Protein AF-A0A7W0YH14-F1 (afdb_monomer)

pLDDT: mean 93.78, std 8.47, range [55.22, 98.44]

Solvent-accessible surface area (backbone atoms only — not comparable to full-atom values): 4099 Å² total; per-residue (Å²): 115,86,65,56,71,35,70,93,79,69,37,62,51,57,66,69,59,50,54,50,53,57,59,70,47,66,87,58,92,61,41,59,40,82,52,99,51,95,85,47,58,41,82,61,55,28,57,61,46,47,53,58,33,48,53,53,50,29,47,70,76,71,58,54,84,129

Secondary structure (DSSP, 8-state):
---EEETTTTEEPPHHHHHHHHHHHTTS--S-EE-SSTT-EE-S-HHHHHHHHHHHHHHHTT----

Mean predicted aligned error: 3.5 Å

Foldseek 3Di:
DFAAPDPVVRHHDDLVSLVVVLVVCVVDDDAKDDDPDPPPIRNGDPNVVSVVNSQVVCVVVVNDDD

Structure (mmCIF, N/CA/C/O backbone):
data_AF-A0A7W0YH14-F1
#
_entry.id   AF-A0A7W0YH14-F1
#
loop_
_atom_site.group_PDB
_atom_site.id
_atom_site.type_symbol
_atom_site.label_atom_id
_atom_site.label_alt_id
_atom_site.label_comp_id
_atom_site.label_asym_id
_atom_site.label_entity_id
_atom_site.label_seq_id
_atom_site.pdbx_PDB_ins_code
_atom_site.Cartn_x
_atom_site.Cartn_y
_atom_site.Cartn_z
_atom_site.occupancy
_atom_site.B_iso_or_equiv
_atom_site.auth_seq_id
_atom_site.auth_comp_id
_atom_site.auth_asym_id
_atom_site.auth_atom_id
_atom_site.pdbx_PDB_model_num
ATOM 1 N N . VAL A 1 1 ? 6.325 -3.726 -0.720 1.00 93.00 1 VAL A N 1
ATOM 2 C CA . VAL A 1 1 ? 5.234 -2.722 -0.647 1.00 93.00 1 VAL A CA 1
ATOM 3 C C . VAL A 1 1 ? 4.911 -2.420 0.809 1.00 93.00 1 VAL A C 1
ATOM 5 O O . VAL A 1 1 ? 4.810 -3.371 1.586 1.00 93.00 1 VAL A O 1
ATOM 8 N N . SER A 1 2 ? 4.770 -1.143 1.166 1.00 94.88 2 SER A N 1
ATOM 9 C CA . SER A 1 2 ? 4.576 -0.665 2.545 1.00 94.88 2 SER A CA 1
ATOM 10 C C . SER A 1 2 ? 3.398 0.309 2.621 1.00 94.88 2 SER A C 1
ATOM 12 O O . SER A 1 2 ? 3.186 1.072 1.684 1.00 94.88 2 SER A O 1
ATOM 14 N N . PHE A 1 3 ? 2.668 0.313 3.740 1.00 97.06 3 PHE A N 1
ATOM 15 C CA . PHE A 1 3 ? 1.495 1.168 3.966 1.00 97.06 3 PHE A CA 1
ATOM 16 C C . PHE A 1 3 ? 1.751 2.120 5.138 1.00 97.06 3 PHE A C 1
ATOM 18 O O . PHE A 1 3 ? 1.463 1.791 6.289 1.00 97.06 3 PHE A O 1
ATOM 25 N N . MET A 1 4 ? 2.333 3.289 4.858 1.00 96.00 4 MET A N 1
ATOM 26 C CA . MET A 1 4 ? 2.875 4.181 5.890 1.00 96.00 4 MET A CA 1
ATOM 27 C C . MET A 1 4 ? 2.231 5.560 5.846 1.00 96.00 4 MET A C 1
ATOM 29 O O . MET A 1 4 ? 2.219 6.205 4.802 1.00 96.00 4 MET A O 1
ATOM 33 N N . ARG A 1 5 ? 1.783 6.052 7.005 1.00 96.44 5 ARG A N 1
ATOM 34 C CA . ARG A 1 5 ? 1.474 7.475 7.197 1.00 96.44 5 ARG A CA 1
ATOM 35 C C . ARG A 1 5 ? 2.758 8.292 7.350 1.00 96.44 5 ARG A C 1
ATOM 37 O O . ARG A 1 5 ? 2.831 9.425 6.891 1.00 96.44 5 ARG A O 1
ATOM 44 N N . SER A 1 6 ? 3.766 7.717 8.011 1.00 95.62 6 SER A N 1
ATOM 45 C CA . SER A 1 6 ? 5.098 8.305 8.164 1.00 95.62 6 SER A CA 1
ATOM 46 C C . SER A 1 6 ? 6.149 7.227 7.938 1.00 95.62 6 SER A C 1
ATOM 48 O O . SER A 1 6 ? 6.379 6.388 8.806 1.00 95.62 6 SER A O 1
ATOM 50 N N . TYR A 1 7 ? 6.779 7.241 6.763 1.00 92.00 7 TYR A N 1
ATOM 51 C CA . TYR A 1 7 ? 7.860 6.311 6.437 1.00 92.00 7 TYR A CA 1
ATOM 52 C C . TYR A 1 7 ? 9.094 6.493 7.345 1.00 92.00 7 TYR A C 1
ATOM 54 O O . TYR A 1 7 ? 9.558 5.489 7.876 1.00 92.00 7 TYR A O 1
ATOM 62 N N . PRO A 1 8 ? 9.573 7.723 7.645 1.00 94.56 8 PRO A N 1
ATOM 63 C CA . PRO A 1 8 ? 10.751 7.901 8.503 1.00 94.56 8 PRO A CA 1
ATOM 64 C C . PRO A 1 8 ? 10.572 7.391 9.938 1.00 94.56 8 PRO A C 1
ATOM 66 O O . PRO A 1 8 ? 11.509 6.854 10.515 1.00 94.56 8 PRO A O 1
ATOM 69 N N . ASN A 1 9 ? 9.371 7.533 10.509 1.00 96.00 9 ASN A N 1
ATOM 70 C CA . ASN A 1 9 ? 9.074 7.098 11.882 1.00 96.00 9 ASN A CA 1
ATOM 71 C C . ASN A 1 9 ? 8.429 5.711 11.953 1.00 96.00 9 ASN A C 1
ATOM 73 O O . ASN A 1 9 ? 7.981 5.287 13.013 1.00 96.00 9 ASN A O 1
ATOM 77 N N . LEU A 1 10 ? 8.325 5.029 10.815 1.00 92.31 10 LEU A N 1
ATOM 78 C CA . LEU A 1 10 ? 7.700 3.723 10.693 1.00 92.31 10 LEU A CA 1
ATOM 79 C C . LEU A 1 10 ? 6.254 3.641 11.238 1.00 92.31 10 LEU A C 1
ATOM 81 O O . LEU A 1 10 ? 5.835 2.612 11.762 1.00 92.31 10 LEU A O 1
ATOM 85 N N . ILE A 1 11 ? 5.459 4.702 11.057 1.00 95.62 11 ILE A N 1
ATOM 86 C CA . ILE A 1 11 ? 4.051 4.741 11.487 1.00 95.62 11 ILE A CA 1
ATOM 87 C C . ILE A 1 11 ? 3.143 4.244 10.347 1.00 95.62 11 ILE A C 1
ATOM 89 O O . ILE A 1 11 ? 3.121 4.879 9.280 1.00 95.62 11 ILE A O 1
ATOM 93 N N . PRO A 1 12 ? 2.370 3.156 10.545 1.00 96.25 12 PRO A N 1
ATOM 94 C CA . PRO A 1 12 ? 1.496 2.603 9.517 1.00 96.25 12 PRO A CA 1
ATOM 95 C C . PRO A 1 12 ? 0.252 3.466 9.264 1.00 96.25 12 PRO A C 1
ATOM 97 O O . PRO A 1 12 ? -0.108 4.341 10.054 1.00 96.25 12 PRO A O 1
ATOM 100 N N . LEU A 1 13 ? -0.408 3.216 8.134 1.00 97.94 13 LEU A N 1
ATOM 101 C CA . LEU A 1 13 ? -1.761 3.712 7.865 1.00 97.94 13 LEU A CA 1
ATOM 102 C C . LEU A 1 13 ? -2.809 2.987 8.742 1.00 97.94 13 LEU A C 1
ATOM 104 O O . LEU A 1 13 ? -2.566 1.850 9.156 1.00 97.94 13 LEU A O 1
ATOM 108 N N . PRO A 1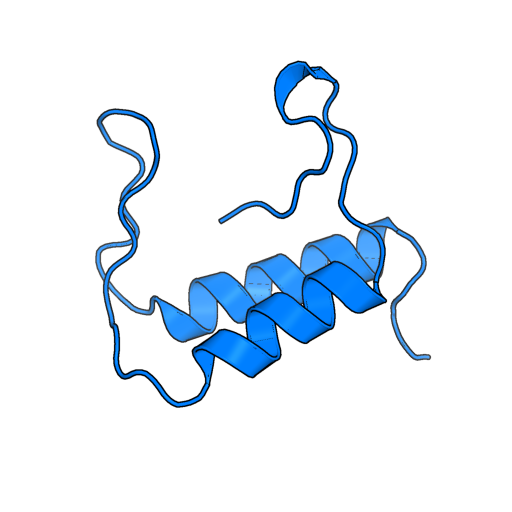 14 ? -3.976 3.608 9.019 1.00 96.44 14 PRO A N 1
ATOM 109 C CA . PRO A 1 14 ? -5.106 2.920 9.648 1.00 96.44 14 PRO A CA 1
ATOM 110 C C . PRO A 1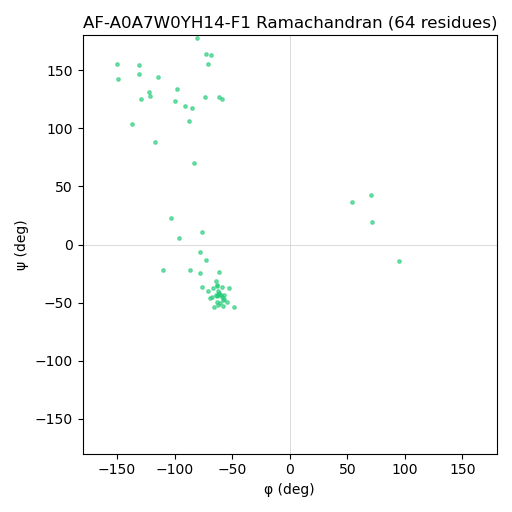 14 ? -5.726 1.881 8.699 1.00 96.44 14 PRO A C 1
ATOM 112 O O . PRO A 1 14 ? -5.508 1.936 7.484 1.00 96.44 14 PRO A O 1
ATOM 115 N N . ARG A 1 15 ? -6.526 0.956 9.251 1.00 96.44 15 ARG A N 1
ATOM 116 C CA . ARG A 1 15 ? -7.168 -0.144 8.508 1.00 96.44 15 ARG A CA 1
ATOM 117 C C . ARG A 1 15 ? -7.859 0.348 7.242 1.00 96.44 15 ARG A C 1
ATOM 119 O O . ARG A 1 15 ? -7.602 -0.181 6.168 1.00 96.44 15 ARG A O 1
ATOM 126 N N . GLU A 1 16 ? -8.735 1.335 7.380 1.00 97.19 16 GLU A N 1
ATOM 127 C CA . GLU A 1 16 ? -9.656 1.763 6.326 1.00 97.19 16 GLU A CA 1
ATOM 128 C C . GLU A 1 16 ? -8.884 2.311 5.122 1.00 97.19 16 GLU A C 1
ATOM 130 O O . GLU A 1 16 ? -9.256 2.084 3.974 1.00 97.19 16 GLU A O 1
ATOM 135 N N . ALA A 1 17 ? -7.758 2.981 5.381 1.00 98.12 17 ALA A N 1
ATOM 136 C CA . ALA A 1 17 ? -6.872 3.470 4.335 1.00 98.12 17 ALA A CA 1
ATOM 137 C C . ALA A 1 17 ? -6.119 2.326 3.638 1.00 98.12 17 ALA A C 1
ATOM 139 O O . ALA A 1 17 ? -5.973 2.356 2.419 1.00 98.12 17 ALA A O 1
ATOM 140 N N . ILE A 1 18 ? -5.658 1.314 4.384 1.00 97.88 18 ILE A N 1
ATOM 141 C CA . ILE A 1 18 ? -5.012 0.128 3.797 1.00 97.88 18 ILE A CA 1
ATOM 142 C C . ILE A 1 18 ? -6.004 -0.614 2.894 1.00 97.88 18 ILE A C 1
ATOM 144 O O . ILE A 1 18 ? -5.694 -0.871 1.733 1.00 97.88 18 ILE A O 1
ATOM 148 N N . GLU A 1 19 ? -7.196 -0.921 3.410 1.00 97.44 19 GLU A N 1
ATOM 149 C CA . GLU A 1 19 ? -8.249 -1.634 2.678 1.00 97.44 19 GLU A CA 1
ATOM 150 C C . GLU A 1 19 ? -8.706 -0.839 1.446 1.00 97.44 19 GLU A C 1
ATOM 152 O O . GLU A 1 19 ? -8.812 -1.405 0.360 1.00 97.44 19 GLU A O 1
ATOM 157 N N . GLY A 1 20 ? -8.878 0.481 1.573 1.00 98.44 20 GLY A N 1
ATOM 158 C CA . GLY A 1 20 ? -9.238 1.352 0.453 1.00 98.44 20 GLY A CA 1
ATOM 159 C C . GLY A 1 20 ? -8.186 1.389 -0.659 1.00 98.44 20 GLY A C 1
ATOM 160 O O . GLY A 1 20 ? -8.543 1.351 -1.836 1.00 98.44 20 GLY A O 1
ATOM 161 N N . ILE A 1 21 ? -6.892 1.411 -0.313 1.00 98.12 21 ILE A N 1
ATOM 162 C CA . ILE A 1 21 ? -5.812 1.333 -1.309 1.00 98.12 21 ILE A CA 1
ATOM 163 C C . ILE A 1 21 ? -5.866 -0.008 -2.047 1.00 98.12 21 ILE A C 1
ATOM 165 O O . ILE A 1 21 ? -5.851 -0.012 -3.276 1.00 98.12 21 ILE A O 1
ATOM 169 N N . VAL A 1 22 ? -5.957 -1.131 -1.326 1.00 98.06 22 VAL A N 1
ATOM 170 C CA . VAL A 1 22 ? -6.051 -2.465 -1.948 1.00 98.06 22 VAL A CA 1
ATOM 171 C C . VAL A 1 22 ? -7.252 -2.538 -2.891 1.00 98.06 22 VAL A C 1
ATOM 173 O O . VAL A 1 22 ? -7.101 -2.950 -4.037 1.00 98.06 22 VAL A O 1
ATOM 176 N N . GLU A 1 23 ? -8.423 -2.079 -2.447 1.00 98.44 23 GLU A N 1
ATOM 177 C CA . GLU A 1 23 ? -9.642 -2.105 -3.257 1.00 98.44 23 GLU A CA 1
ATOM 178 C C . GLU A 1 23 ? -9.508 -1.261 -4.527 1.00 98.44 23 GLU A C 1
ATOM 180 O O . GLU A 1 23 ? -9.855 -1.712 -5.616 1.00 98.44 23 GLU A O 1
ATOM 185 N N . SER A 1 24 ? -8.929 -0.062 -4.412 1.00 98.31 24 SER A N 1
ATOM 186 C CA . SER A 1 24 ? -8.720 0.825 -5.559 1.00 98.31 24 SER A CA 1
ATOM 187 C C . SER A 1 24 ? -7.818 0.232 -6.643 1.00 98.31 24 SER A C 1
ATOM 189 O O . SER A 1 24 ? -7.909 0.644 -7.796 1.00 98.31 24 SER A O 1
ATOM 191 N N . LEU A 1 25 ? -6.954 -0.725 -6.286 1.00 97.62 25 LEU A N 1
ATOM 192 C CA . LEU A 1 25 ? -6.016 -1.351 -7.213 1.00 97.62 25 LEU A CA 1
ATOM 193 C C . LEU A 1 25 ? -6.624 -2.541 -7.965 1.00 97.62 25 LEU A C 1
ATOM 195 O O . LEU A 1 25 ? -6.140 -2.856 -9.050 1.00 97.62 25 LEU A O 1
ATOM 199 N N . ARG A 1 26 ? -7.694 -3.164 -7.447 1.00 95.88 26 ARG A N 1
ATOM 200 C CA . ARG A 1 26 ? -8.316 -4.365 -8.039 1.00 95.88 26 ARG A CA 1
ATOM 201 C C . ARG A 1 26 ? -8.691 -4.248 -9.524 1.00 95.88 26 ARG A C 1
ATOM 203 O O . ARG A 1 26 ? -8.534 -5.244 -10.222 1.00 95.88 26 ARG A O 1
ATOM 210 N N . PRO A 1 27 ? -9.182 -3.102 -10.041 1.00 98.00 27 PRO A N 1
ATOM 211 C CA . PRO A 1 27 ? -9.577 -3.005 -11.449 1.00 98.00 27 PRO A CA 1
ATOM 212 C C . PRO A 1 27 ? -8.406 -2.963 -12.438 1.00 98.00 27 PRO A C 1
ATOM 214 O O . PRO A 1 27 ? -8.632 -3.071 -13.641 1.00 98.00 27 PRO A O 1
ATOM 217 N N . TYR A 1 28 ? -7.178 -2.737 -11.967 1.00 97.50 28 TYR A N 1
ATOM 218 C CA . TYR A 1 28 ? -6.019 -2.545 -12.833 1.00 97.50 28 TYR A CA 1
ATOM 219 C C . TYR A 1 28 ? -5.230 -3.836 -12.972 1.0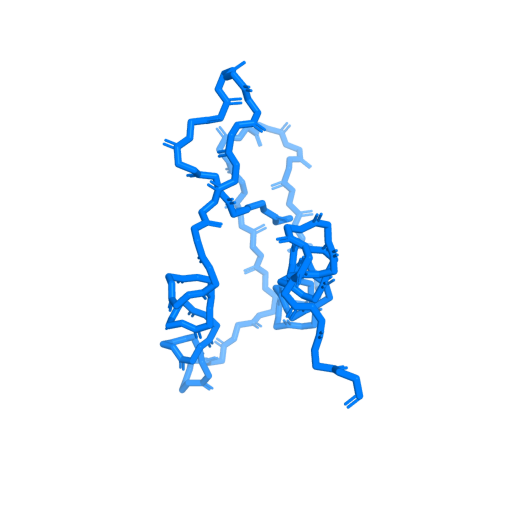0 97.50 28 TYR A C 1
ATOM 221 O O . TYR A 1 28 ? -4.884 -4.458 -11.977 1.00 97.50 28 TYR A O 1
ATOM 229 N N . GLU A 1 29 ? -4.849 -4.204 -14.189 1.00 96.56 29 GLU A N 1
ATOM 230 C CA . GLU A 1 29 ? -3.899 -5.294 -14.404 1.00 96.56 29 GLU A CA 1
ATOM 231 C C . GLU A 1 29 ? -2.466 -4.763 -14.300 1.00 96.56 29 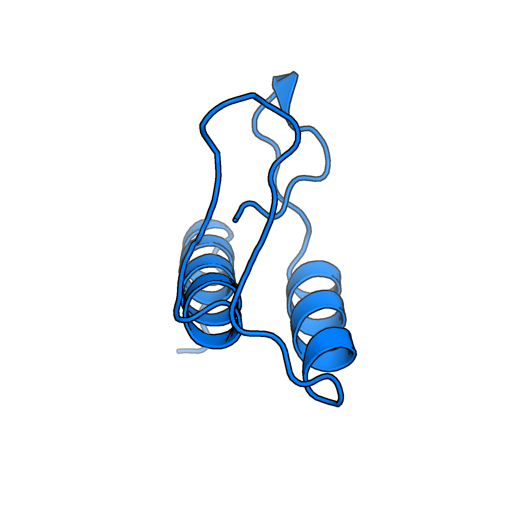GLU A C 1
ATOM 233 O O . GLU A 1 29 ? -2.046 -3.904 -15.078 1.00 96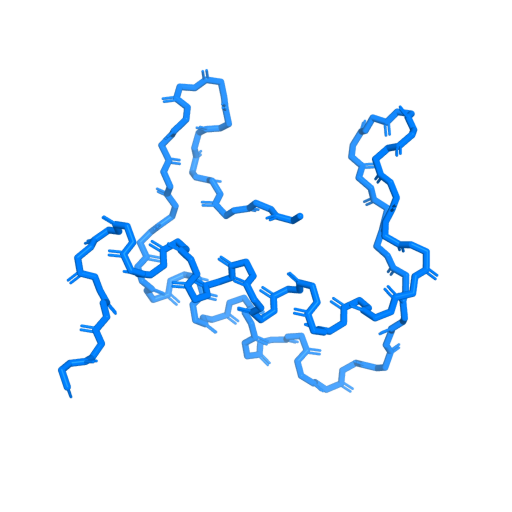.56 29 GLU A O 1
ATOM 238 N N . PHE A 1 30 ? -1.702 -5.265 -13.329 1.00 97.25 30 PHE A N 1
ATOM 239 C CA . PHE A 1 30 ? -0.279 -4.970 -13.207 1.00 97.25 30 PHE A CA 1
ATOM 240 C C . PHE A 1 30 ? 0.475 -6.143 -12.584 1.00 97.25 30 PHE A C 1
ATOM 242 O O . PHE A 1 30 ? 0.004 -6.793 -11.653 1.00 97.25 30 PHE A O 1
ATOM 249 N N . ASP A 1 31 ? 1.683 -6.378 -13.089 1.00 97.25 31 ASP A N 1
ATOM 250 C CA . ASP A 1 31 ? 2.578 -7.428 -12.590 1.00 97.25 31 ASP A CA 1
ATOM 251 C C . ASP A 1 31 ? 3.800 -6.848 -11.860 1.00 97.25 31 ASP A C 1
ATOM 253 O O . ASP A 1 31 ? 4.404 -7.498 -11.009 1.00 97.25 31 ASP A O 1
ATOM 257 N N . ARG A 1 32 ? 4.138 -5.584 -12.150 1.00 97.44 32 ARG A N 1
ATOM 258 C CA . ARG A 1 32 ? 5.336 -4.901 -11.652 1.00 97.44 32 ARG A CA 1
ATOM 259 C C . ARG A 1 32 ? 5.012 -3.747 -10.722 1.00 97.44 32 ARG A C 1
ATOM 261 O O . ARG A 1 32 ? 4.075 -2.993 -10.966 1.00 97.44 32 ARG A O 1
ATOM 268 N N . ILE A 1 33 ? 5.852 -3.55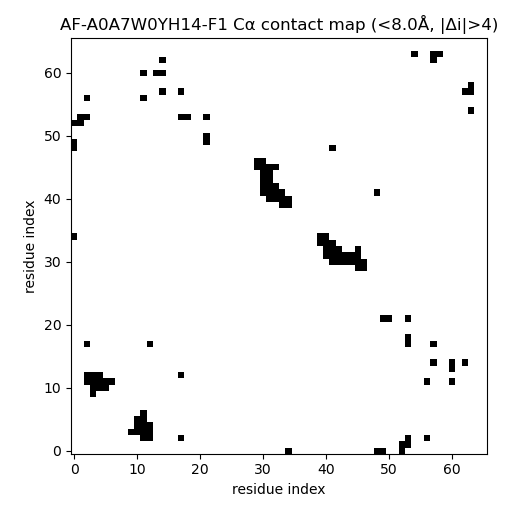9 -9.706 1.00 97.06 33 ILE A N 1
ATOM 269 C CA . ILE A 1 33 ? 5.807 -2.397 -8.811 1.00 97.06 33 ILE A CA 1
ATOM 270 C C . ILE A 1 33 ? 7.198 -1.789 -8.731 1.00 97.06 33 ILE A C 1
ATOM 272 O O . ILE A 1 33 ? 8.152 -2.466 -8.351 1.00 97.06 33 ILE A O 1
ATOM 276 N N . TYR A 1 34 ? 7.288 -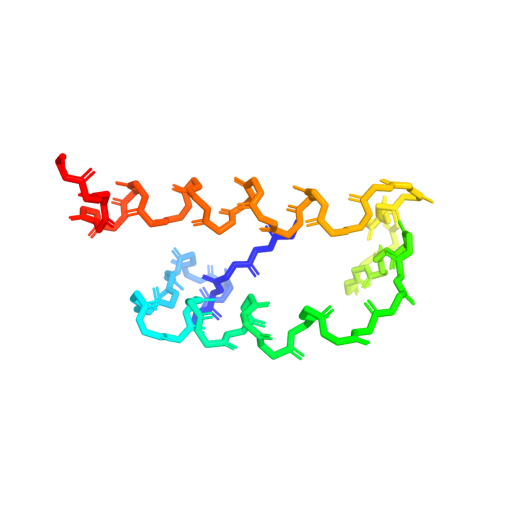0.499 -9.032 1.00 95.44 34 TYR A N 1
ATOM 277 C CA . TYR A 1 34 ? 8.512 0.280 -8.906 1.00 95.44 34 TYR A CA 1
ATOM 278 C C . TYR A 1 34 ? 8.476 1.082 -7.604 1.00 95.44 34 TYR A C 1
ATOM 280 O O . TYR A 1 34 ? 7.532 1.829 -7.350 1.00 95.44 34 TYR A O 1
ATOM 288 N N . GLY A 1 35 ? 9.482 0.889 -6.757 1.00 91.56 35 GLY A N 1
ATOM 289 C CA . GLY A 1 35 ? 9.671 1.625 -5.514 1.00 91.56 35 GLY A CA 1
ATOM 290 C C . GLY A 1 35 ? 10.313 2.996 -5.7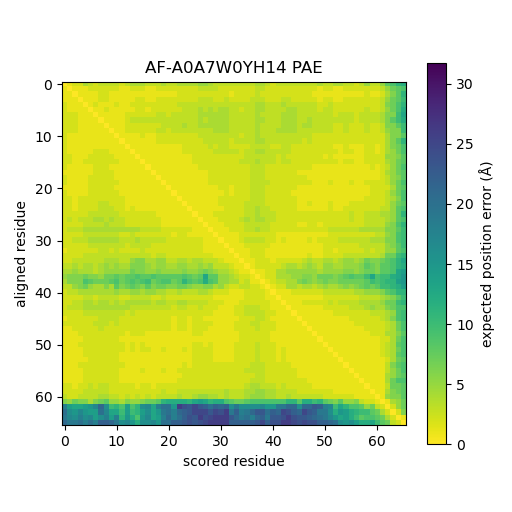25 1.00 91.56 35 GLY A C 1
ATOM 291 O O . GLY A 1 35 ? 10.678 3.381 -6.833 1.00 91.56 35 GLY A O 1
ATOM 292 N N . GLY A 1 36 ? 10.465 3.738 -4.626 1.00 89.12 36 GLY A N 1
ATOM 293 C CA . GLY A 1 36 ? 11.070 5.075 -4.634 1.00 89.12 36 GLY A CA 1
ATOM 294 C C . GLY A 1 36 ? 12.601 5.087 -4.713 1.00 89.12 36 GLY A C 1
ATOM 295 O O . GLY A 1 36 ? 13.185 6.160 -4.837 1.00 89.12 36 GLY A O 1
ATOM 296 N N . TRP A 1 37 ? 13.251 3.921 -4.634 1.00 89.44 37 TRP A N 1
ATOM 297 C CA . TRP A 1 37 ? 14.706 3.781 -4.619 1.00 89.44 37 TRP A CA 1
ATOM 298 C C . TRP A 1 37 ? 15.178 2.737 -5.627 1.00 89.44 37 TRP A C 1
ATOM 300 O O . TRP A 1 37 ? 14.461 1.800 -5.983 1.00 89.44 37 TRP A O 1
ATOM 310 N N . THR A 1 38 ? 16.421 2.895 -6.078 1.00 89.38 38 THR A N 1
ATOM 311 C CA . THR A 1 38 ? 17.070 1.955 -6.992 1.00 89.38 38 THR A CA 1
ATOM 312 C C . THR A 1 38 ? 17.126 0.558 -6.377 1.00 89.38 38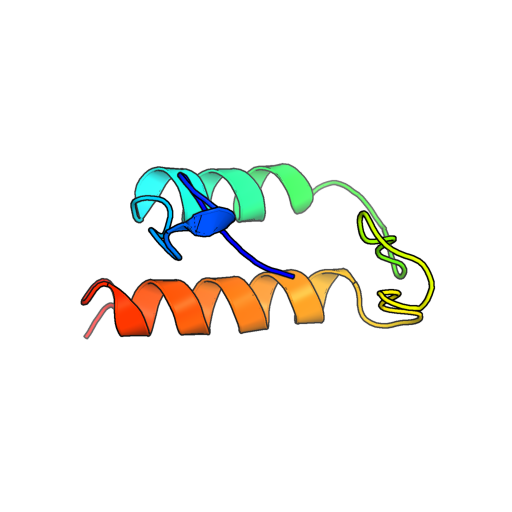 THR A C 1
ATOM 314 O O . THR A 1 38 ? 17.677 0.381 -5.295 1.00 89.38 38 THR A O 1
ATOM 317 N N . GLY A 1 39 ? 16.597 -0.434 -7.096 1.00 87.50 39 GLY A N 1
ATOM 318 C CA . GLY A 1 39 ? 16.591 -1.839 -6.674 1.00 87.50 39 GLY A CA 1
ATOM 319 C C . GLY A 1 39 ? 15.310 -2.290 -5.969 1.00 87.50 39 GLY A C 1
ATOM 320 O O . GLY A 1 39 ? 15.061 -3.492 -5.907 1.00 87.50 39 GLY A O 1
ATOM 321 N N . ASP A 1 40 ? 14.449 -1.367 -5.535 1.00 89.94 40 ASP A N 1
ATOM 322 C CA . ASP A 1 40 ? 13.171 -1.700 -4.900 1.00 89.94 40 ASP A CA 1
ATOM 323 C C . ASP A 1 40 ? 12.098 -1.979 -5.955 1.00 89.94 40 ASP A C 1
ATOM 325 O O . ASP A 1 40 ? 11.171 -1.196 -6.156 1.00 89.94 40 ASP A O 1
ATOM 329 N N . VAL A 1 41 ? 12.234 -3.097 -6.665 1.00 95.69 41 VAL A N 1
ATOM 330 C CA . VAL A 1 41 ? 11.297 -3.500 -7.719 1.00 95.69 41 VAL A CA 1
ATOM 331 C C . VAL A 1 41 ? 10.693 -4.859 -7.392 1.00 95.69 41 VAL A C 1
ATOM 333 O O . VAL A 1 41 ? 11.401 -5.833 -7.147 1.00 95.69 41 VAL A O 1
ATOM 336 N N . VAL A 1 42 ? 9.364 -4.935 -7.426 1.00 96.75 42 VAL A N 1
ATOM 337 C CA . VAL A 1 42 ? 8.652 -6.209 -7.560 1.00 96.75 42 VAL A CA 1
ATOM 338 C C . VAL A 1 42 ? 8.543 -6.472 -9.055 1.00 96.75 42 VAL A C 1
ATOM 340 O O . VAL A 1 42 ? 7.796 -5.776 -9.736 1.00 96.75 42 VAL A O 1
ATOM 343 N N . ASP A 1 43 ? 9.334 -7.412 -9.575 1.00 96.50 43 ASP A N 1
ATOM 344 C CA . ASP A 1 43 ? 9.375 -7.683 -11.021 1.00 96.50 43 ASP A CA 1
ATOM 345 C C . ASP A 1 43 ? 8.176 -8.511 -11.511 1.00 96.50 43 ASP A C 1
ATOM 347 O O . ASP A 1 43 ? 7.845 -8.439 -12.693 1.00 96.50 43 ASP A O 1
ATOM 351 N N . ARG A 1 44 ? 7.544 -9.287 -10.616 1.00 97.25 44 ARG A N 1
ATOM 352 C CA . ARG A 1 44 ? 6.369 -10.132 -10.883 1.00 97.25 44 ARG A CA 1
ATOM 353 C C . ARG A 1 44 ? 5.490 -10.283 -9.645 1.00 97.25 44 ARG A C 1
ATOM 355 O O . ARG A 1 44 ? 6.000 -10.227 -8.522 1.00 97.25 44 ARG A O 1
ATOM 362 N N . GLY A 1 45 ? 4.210 -10.566 -9.852 1.00 97.56 45 GLY A N 1
ATOM 363 C CA . GLY A 1 45 ? 3.221 -10.793 -8.802 1.00 97.56 45 GLY A CA 1
ATOM 364 C C . GLY A 1 45 ? 2.871 -9.516 -8.042 1.00 97.56 45 GLY A C 1
ATOM 365 O O . GLY A 1 45 ? 2.849 -9.495 -6.808 1.00 97.56 45 GLY A O 1
ATOM 366 N N . GLY A 1 46 ? 2.704 -8.409 -8.771 1.00 97.94 46 GLY A N 1
ATOM 367 C CA . GLY A 1 46 ? 2.431 -7.091 -8.202 1.00 97.94 46 GLY A CA 1
ATOM 368 C C . GLY A 1 46 ? 1.205 -7.096 -7.286 1.00 97.94 46 GLY A C 1
ATOM 369 O O . GLY A 1 46 ? 1.295 -6.659 -6.136 1.00 97.94 46 GLY A O 1
ATOM 370 N N . HIS A 1 47 ? 0.090 -7.651 -7.760 1.00 97.88 47 HIS A N 1
ATOM 371 C CA . HIS A 1 47 ? -1.133 -7.794 -6.965 1.00 97.88 47 HIS A CA 1
ATOM 372 C C . HIS A 1 47 ? -0.908 -8.601 -5.688 1.00 97.88 47 HIS A C 1
ATOM 374 O O . HIS A 1 47 ? -1.155 -8.088 -4.593 1.00 97.88 47 HIS A O 1
ATOM 380 N N . GLU A 1 48 ? -0.339 -9.807 -5.779 1.00 97.81 48 GLU A N 1
ATOM 381 C CA . GLU A 1 48 ? -0.125 -10.639 -4.589 1.00 97.81 48 GLU A CA 1
ATOM 382 C C . GLU A 1 48 ? 0.857 -9.989 -3.603 1.00 97.81 48 GLU A C 1
ATOM 384 O O . GLU A 1 48 ? 0.757 -10.172 -2.386 1.00 97.81 48 GLU A O 1
ATOM 389 N N . ALA A 1 49 ? 1.826 -9.213 -4.097 1.00 97.94 49 ALA A N 1
ATOM 390 C CA . ALA A 1 49 ? 2.747 -8.467 -3.249 1.00 97.94 49 ALA A CA 1
ATOM 391 C C . ALA A 1 49 ? 2.043 -7.350 -2.459 1.00 97.94 49 ALA A C 1
ATOM 393 O O . ALA A 1 49 ? 2.406 -7.120 -1.298 1.00 97.94 49 ALA A O 1
ATOM 394 N N . VAL A 1 50 ? 1.059 -6.669 -3.056 1.00 98.12 50 VAL A N 1
ATOM 395 C CA . VAL A 1 50 ? 0.218 -5.669 -2.380 1.00 98.12 50 VAL A CA 1
ATOM 396 C C . VAL A 1 50 ? -0.640 -6.342 -1.312 1.00 98.12 50 VAL A C 1
ATOM 398 O O . VAL A 1 50 ? -0.553 -5.948 -0.146 1.00 98.12 50 VAL A O 1
ATOM 401 N N . GLU A 1 51 ? -1.395 -7.381 -1.674 1.00 97.50 51 GLU A N 1
ATOM 402 C CA . GLU A 1 51 ? -2.317 -8.083 -0.769 1.00 97.50 51 GLU A CA 1
ATOM 403 C C . GLU A 1 51 ? -1.584 -8.691 0.434 1.00 97.50 51 GLU A C 1
ATOM 405 O O . GLU A 1 51 ? -1.901 -8.387 1.587 1.00 97.50 51 GLU A O 1
ATOM 410 N N . ARG A 1 52 ? -0.502 -9.445 0.190 1.00 97.94 52 ARG A N 1
ATOM 411 C CA . ARG A 1 52 ? 0.323 -10.047 1.253 1.00 97.94 52 ARG A CA 1
ATOM 412 C C . ARG A 1 52 ? 0.904 -8.998 2.201 1.00 97.94 52 ARG A C 1
ATOM 414 O O . ARG A 1 52 ? 1.068 -9.242 3.401 1.00 97.94 52 ARG A O 1
ATOM 421 N N . SER A 1 53 ? 1.287 -7.835 1.674 1.00 97.75 53 SER A N 1
ATOM 422 C CA . SER A 1 53 ? 1.744 -6.725 2.508 1.00 97.75 53 SER A CA 1
ATOM 423 C C . SER A 1 53 ? 0.606 -6.122 3.321 1.00 97.75 53 SER A C 1
ATOM 425 O O . SER A 1 53 ? 0.795 -5.916 4.518 1.00 97.75 53 SER A O 1
ATOM 427 N N . ALA A 1 54 ? -0.552 -5.871 2.715 1.00 97.75 54 ALA A N 1
ATOM 428 C CA . ALA A 1 54 ? -1.708 -5.304 3.399 1.00 97.75 54 ALA A CA 1
ATOM 429 C C . ALA A 1 54 ? -2.126 -6.181 4.582 1.00 97.75 54 ALA A C 1
ATOM 431 O O . ALA A 1 54 ? -2.225 -5.691 5.705 1.00 97.75 54 ALA A O 1
ATOM 432 N N . GLU A 1 55 ? -2.237 -7.493 4.376 1.00 97.12 55 GLU A N 1
ATOM 433 C CA . GLU A 1 55 ? -2.544 -8.442 5.446 1.00 97.12 55 GLU A CA 1
ATOM 434 C C . GLU A 1 55 ? -1.545 -8.384 6.606 1.00 97.12 55 GLU A C 1
ATOM 436 O O . GLU A 1 55 ? -1.934 -8.402 7.775 1.00 97.12 55 GLU A O 1
ATOM 441 N N . ARG A 1 56 ? -0.241 -8.310 6.307 1.00 96.75 56 ARG A N 1
ATOM 442 C CA . ARG A 1 56 ? 0.803 -8.213 7.337 1.00 96.75 56 ARG A CA 1
ATOM 443 C C . ARG A 1 56 ? 0.647 -6.939 8.168 1.00 96.75 56 ARG A C 1
ATOM 445 O O . ARG A 1 56 ? 0.796 -7.000 9.386 1.00 96.75 56 ARG A O 1
ATOM 452 N N . TYR A 1 57 ? 0.343 -5.814 7.524 1.00 96.88 57 TYR A N 1
ATOM 453 C CA . TYR A 1 57 ? 0.108 -4.541 8.204 1.00 96.88 57 TYR A CA 1
ATOM 454 C C . TYR A 1 57 ? -1.170 -4.568 9.043 1.00 96.88 57 TYR A C 1
ATOM 456 O O . TYR A 1 57 ? -1.132 -4.167 10.204 1.00 96.88 57 TYR A O 1
ATOM 464 N N . LEU A 1 58 ? -2.267 -5.102 8.498 1.00 95.94 58 LEU A N 1
ATOM 465 C CA . LEU A 1 58 ? -3.531 -5.262 9.216 1.00 95.94 58 LEU A CA 1
ATOM 466 C C . LEU A 1 58 ? -3.365 -6.147 10.456 1.00 95.94 58 LEU A C 1
ATOM 468 O O . LEU A 1 58 ? -3.830 -5.777 11.530 1.00 95.94 58 LEU A O 1
ATOM 472 N N . ARG A 1 59 ? -2.636 -7.268 10.358 1.00 95.12 59 ARG A N 1
ATOM 473 C CA . ARG A 1 59 ? -2.285 -8.085 11.534 1.00 95.12 59 ARG A CA 1
ATOM 474 C C . ARG A 1 59 ? -1.503 -7.283 12.574 1.00 95.12 59 ARG A C 1
ATOM 476 O O . ARG A 1 59 ? -1.822 -7.360 13.755 1.00 95.12 59 ARG A O 1
ATOM 483 N N . TRP A 1 60 ? -0.505 -6.506 12.148 1.00 93.38 60 TRP A N 1
ATOM 484 C CA . TRP A 1 60 ? 0.345 -5.742 13.065 1.00 93.38 60 TRP A CA 1
ATOM 485 C C . TRP A 1 60 ? -0.430 -4.666 13.835 1.00 93.38 60 TRP A C 1
ATOM 487 O O . TRP A 1 60 ? -0.253 -4.547 15.042 1.00 93.38 60 TRP A O 1
ATOM 497 N N . ILE A 1 61 ? -1.324 -3.916 13.177 1.00 92.88 61 ILE A N 1
ATOM 498 C CA . ILE A 1 61 ? -2.099 -2.847 13.840 1.00 92.88 61 ILE A CA 1
ATOM 499 C C . ILE A 1 61 ? -3.257 -3.393 14.707 1.00 92.88 61 ILE A C 1
ATOM 501 O O . ILE A 1 61 ? -4.120 -2.624 15.121 1.00 92.88 61 ILE A O 1
ATOM 505 N N . GLY A 1 62 ? -3.325 -4.709 14.954 1.00 86.38 62 GLY A N 1
ATOM 506 C CA . GLY A 1 62 ? -4.428 -5.342 15.692 1.00 86.38 62 GLY A CA 1
ATOM 507 C C . GLY A 1 62 ? -5.744 -5.391 14.907 1.00 86.38 62 GLY A C 1
ATOM 508 O O . GLY A 1 62 ? -6.816 -5.554 15.480 1.00 86.38 62 GLY A O 1
ATOM 509 N N . ALA A 1 63 ? -5.664 -5.244 13.586 1.00 71.88 63 ALA A N 1
ATOM 510 C CA . ALA A 1 63 ? -6.775 -5.205 12.649 1.00 71.88 63 ALA A CA 1
ATOM 511 C C . ALA A 1 63 ? -6.946 -6.535 11.875 1.00 71.88 63 ALA A C 1
ATOM 513 O O . ALA A 1 63 ? -7.561 -6.579 10.807 1.00 71.88 63 ALA A O 1
ATOM 514 N N . SER A 1 64 ? -6.462 -7.669 12.372 1.00 63.72 64 SER A N 1
ATOM 515 C CA . SER A 1 64 ? -6.883 -8.960 11.814 1.00 63.72 64 SER A CA 1
ATOM 516 C C . SER A 1 64 ? -8.312 -9.272 12.251 1.00 63.72 64 SER A C 1
ATOM 518 O O . SER A 1 64 ? -8.597 -9.241 13.446 1.00 63.72 64 SER A O 1
ATOM 520 N N . ARG A 1 65 ? -9.214 -9.566 11.305 1.00 60.50 65 ARG A N 1
ATOM 521 C CA . ARG A 1 65 ? -10.508 -10.180 11.646 1.00 60.50 65 ARG A CA 1
ATOM 522 C C . ARG A 1 65 ? -10.216 -11.541 12.294 1.00 60.50 65 ARG A C 1
ATOM 524 O O . ARG A 1 65 ? -9.422 -12.296 11.735 1.00 60.50 65 ARG A O 1
ATOM 531 N N . THR A 1 66 ? -10.771 -11.778 13.485 1.00 55.22 66 THR A N 1
ATOM 532 C CA . THR A 1 66 ? -10.828 -13.105 14.123 1.00 55.22 66 THR A CA 1
ATOM 533 C C . THR A 1 66 ? -11.595 -14.077 13.242 1.00 55.22 66 THR A C 1
ATOM 535 O O . THR A 1 66 ? -12.571 -13.620 12.600 1.00 55.22 66 THR A O 1
#

Nearest PDB structures (foldseek):
  2d4z-assembly1_A  TM=4.377E-01  e=1.874E+00  Torpedo marmorata
  3aei-assembly2_B  TM=3.925E-01  e=2.159E+00  Thermococcus sp. JCM 11816

Radius of gyration: 12.26 Å; Cα contacts (8 Å, |Δi|>4): 62; chains: 1; bounding box: 28×21×30 Å

Sequence (66 aa):
VSFMRSYPNLIPLPREAIEGIVESLRPYEFDRIYGGWTGDVVDRGGHEAVERSAERYLRWIGASRT